Protein AF-A0A0N4YRL9-F1 (afdb_monomer_lite)

Secondary structure (DSSP, 8-state):
---TTGGG-PPPPPPPPHHHHHSPPS--EEEEEEEEEEESSGGG-EEEEEEEEEE-----

Organism: Nippostrongylus brasiliensis (NCBI:txid27835)

InterPro domains:
  IPR051074 Sorting Nexin [PTHR45963] (4-54)

Radius of gyration: 26.07 Å; chains: 1; bounding box: 38×20×84 Å

Structure (mmCIF, N/CA/C/O backbone):
data_AF-A0A0N4YRL9-F1
#
_entry.id   AF-A0A0N4YRL9-F1
#
loop_
_atom_site.group_PDB
_atom_site.id
_atom_site.type_symbol
_atom_site.label_atom_id
_atom_site.label_alt_id
_atom_site.label_comp_id
_atom_site.label_asym_id
_atom_site.label_entity_id
_atom_site.label_seq_id
_atom_site.pdbx_PDB_ins_code
_atom_site.Cartn_x
_atom_site.Cartn_y
_atom_site.Cartn_z
_atom_site.occupancy
_atom_site.B_iso_or_equiv
_atom_site.auth_seq_id
_atom_site.auth_comp_id
_atom_site.auth_asym_id
_atom_site.auth_atom_id
_atom_site.pdbx_PDB_model_num
ATOM 1 N N . MET A 1 1 ? -0.406 6.219 58.898 1.00 50.12 1 MET A N 1
ATOM 2 C CA . MET A 1 1 ? -0.382 5.069 57.970 1.00 50.12 1 MET A CA 1
ATOM 3 C C . MET A 1 1 ? -0.987 5.507 56.642 1.00 50.12 1 MET A C 1
ATOM 5 O O . MET A 1 1 ? -2.204 5.493 56.502 1.00 50.12 1 MET A O 1
ATOM 9 N N . SER A 1 2 ? -0.169 5.978 55.696 1.00 57.81 2 SER A N 1
ATOM 10 C CA . SER A 1 2 ? -0.620 6.234 54.322 1.00 57.81 2 SER A CA 1
ATOM 11 C C . SER A 1 2 ? -0.843 4.883 53.651 1.00 57.81 2 SER A C 1
ATOM 13 O O . SER A 1 2 ? 0.091 4.169 53.296 1.00 57.81 2 SER A O 1
ATOM 15 N N . SER A 1 3 ? -2.110 4.483 53.622 1.00 60.12 3 SER A N 1
ATOM 16 C CA . SER A 1 3 ? -2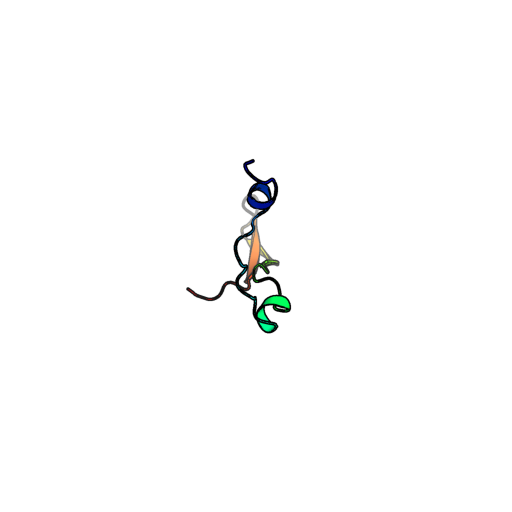.533 3.148 53.225 1.00 60.12 3 SER A CA 1
ATOM 17 C C . SER A 1 3 ? -2.100 2.827 51.791 1.00 60.12 3 SER A C 1
ATOM 19 O O . SER A 1 3 ? -2.354 3.596 50.864 1.00 60.12 3 SER A O 1
ATOM 21 N N . ALA A 1 4 ? -1.498 1.651 51.603 1.00 64.50 4 ALA A N 1
ATOM 22 C CA . ALA A 1 4 ? -1.195 1.066 50.295 1.00 64.50 4 ALA A CA 1
ATOM 23 C C . ALA A 1 4 ? -2.425 0.993 49.356 1.00 64.50 4 ALA A C 1
ATOM 25 O O . ALA A 1 4 ? -2.276 0.841 48.146 1.00 64.50 4 ALA A O 1
ATOM 26 N N . ALA A 1 5 ? -3.637 1.170 49.896 1.00 65.88 5 ALA A N 1
ATOM 27 C CA . ALA A 1 5 ? -4.882 1.301 49.147 1.00 65.88 5 ALA A CA 1
ATOM 28 C C . ALA A 1 5 ? -4.910 2.530 48.216 1.00 65.88 5 ALA A C 1
ATOM 30 O O . ALA A 1 5 ? -5.427 2.429 47.107 1.00 65.88 5 ALA A O 1
ATOM 31 N N . ASN A 1 6 ? -4.291 3.656 48.596 1.00 74.00 6 ASN A N 1
ATOM 32 C CA . ASN A 1 6 ? -4.198 4.825 47.707 1.00 74.00 6 ASN A CA 1
ATOM 33 C C . ASN A 1 6 ? -3.202 4.609 46.557 1.00 74.00 6 ASN A C 1
ATOM 35 O O . ASN A 1 6 ? -3.357 5.203 45.496 1.00 74.00 6 ASN A O 1
ATOM 39 N N . ALA A 1 7 ? -2.204 3.735 46.733 1.00 78.50 7 ALA A N 1
ATOM 40 C CA . ALA A 1 7 ? -1.186 3.471 45.713 1.00 78.50 7 ALA A CA 1
ATOM 41 C C . ALA A 1 7 ? -1.727 2.693 44.496 1.00 78.50 7 ALA A C 1
ATOM 43 O O . ALA A 1 7 ? -1.071 2.643 43.460 1.00 78.50 7 ALA A O 1
ATOM 44 N N . THR A 1 8 ? -2.921 2.099 44.606 1.00 82.12 8 THR A N 1
ATOM 45 C CA . THR A 1 8 ? -3.594 1.350 43.526 1.00 82.12 8 THR A CA 1
ATOM 46 C C . THR A 1 8 ? -4.960 1.933 43.155 1.00 82.12 8 THR A C 1
ATOM 48 O O . THR A 1 8 ? -5.726 1.307 42.418 1.00 82.12 8 THR A O 1
ATOM 51 N N . GLN A 1 9 ? -5.283 3.136 43.638 1.00 86.75 9 GLN A N 1
ATOM 52 C CA . GLN A 1 9 ? -6.559 3.778 43.349 1.00 86.75 9 GLN A CA 1
ATOM 53 C C . GLN A 1 9 ? -6.660 4.112 41.852 1.00 86.75 9 GLN A C 1
ATOM 55 O O . GLN A 1 9 ? -5.909 4.931 41.327 1.00 86.75 9 GLN A O 1
ATOM 60 N N . ARG A 1 10 ? -7.598 3.464 41.152 1.00 82.50 10 ARG A N 1
ATOM 61 C CA . ARG A 1 10 ? -7.853 3.688 39.721 1.00 82.50 10 ARG A CA 1
ATOM 62 C C . ARG A 1 10 ? -8.980 4.696 39.520 1.00 82.50 10 ARG A C 1
ATOM 64 O O . ARG A 1 10 ? -9.967 4.681 40.254 1.00 82.50 10 ARG A O 1
ATOM 71 N N . LEU A 1 11 ? -8.865 5.515 38.477 1.00 85.56 11 LEU A N 1
ATOM 72 C CA . LEU A 1 11 ? -9.974 6.329 37.976 1.00 85.56 11 LEU A CA 1
ATOM 73 C C . LEU A 1 11 ? -11.095 5.417 37.460 1.00 85.56 11 LEU A C 1
ATOM 75 O O . LEU A 1 11 ? -10.821 4.342 36.922 1.00 85.56 11 LEU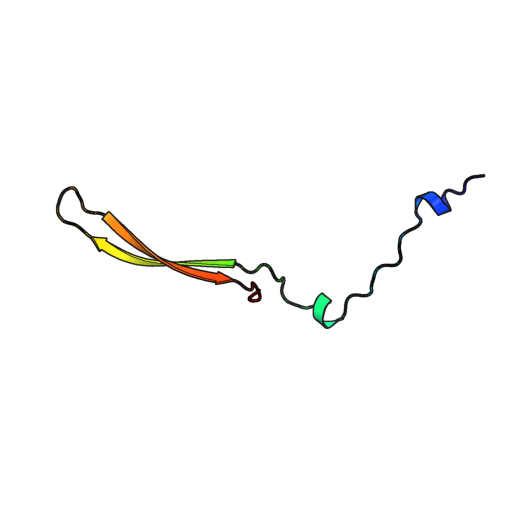 A O 1
ATOM 79 N N . GLN A 1 12 ? -12.354 5.833 37.620 1.00 84.94 12 GLN A N 1
ATOM 80 C CA . GLN A 1 12 ? -13.476 5.088 37.052 1.00 84.94 12 GLN A CA 1
ATOM 81 C C . GLN A 1 12 ? -13.393 5.142 35.518 1.00 84.94 12 GLN A C 1
ATOM 83 O O . GLN A 1 12 ? -13.435 6.239 34.955 1.00 84.94 12 GLN A O 1
ATOM 88 N N . PRO A 1 13 ? -13.267 3.998 34.823 1.00 80.25 13 PRO A N 1
ATOM 89 C CA . PRO A 1 13 ? -13.259 3.993 33.370 1.00 80.25 13 PRO A CA 1
ATOM 90 C C . PRO A 1 13 ? -14.658 4.326 32.847 1.00 80.25 13 PRO A C 1
ATOM 92 O O . PRO A 1 13 ? -15.666 3.830 33.360 1.00 80.25 13 PRO A O 1
ATOM 95 N N . LYS A 1 14 ? -14.725 5.137 31.788 1.00 82.00 14 LYS A N 1
ATOM 96 C CA . LYS A 1 14 ? -15.955 5.287 31.010 1.00 82.00 14 LYS A CA 1
ATOM 97 C C . LYS A 1 14 ? -16.298 3.919 30.415 1.00 82.00 14 LYS A C 1
ATOM 99 O O . LYS A 1 14 ? -15.443 3.289 29.796 1.00 82.00 14 LYS A O 1
ATOM 104 N N . ARG A 1 15 ? -17.531 3.448 30.620 1.00 80.62 15 ARG A N 1
ATOM 105 C CA . ARG A 1 15 ? -18.007 2.220 29.972 1.00 80.62 15 ARG A CA 1
ATOM 106 C C . ARG A 1 15 ? -18.054 2.467 28.465 1.00 80.62 15 ARG A C 1
ATOM 108 O O . ARG A 1 15 ? -18.742 3.388 28.031 1.00 80.62 15 ARG A O 1
ATOM 115 N N . GLN A 1 16 ? -17.300 1.679 27.708 1.00 79.69 16 GLN A N 1
ATOM 116 C CA . GLN A 1 16 ? -17.445 1.607 26.256 1.00 79.69 16 GLN A CA 1
ATOM 117 C C . GLN A 1 16 ? -18.808 0.993 25.931 1.00 79.69 16 GLN A C 1
ATOM 119 O O . GLN A 1 16 ? -19.311 0.154 26.690 1.00 79.69 16 GLN A O 1
ATOM 124 N N . THR A 1 17 ? -19.429 1.442 24.845 1.00 82.00 17 THR A N 1
ATOM 125 C CA . THR A 1 17 ? -20.660 0.815 24.347 1.00 82.00 17 THR A CA 1
ATOM 126 C C . THR A 1 17 ? -20.337 -0.584 23.806 1.00 82.00 17 THR A C 1
ATOM 128 O O . THR A 1 17 ? -19.198 -0.854 23.420 1.00 82.00 17 THR A O 1
ATOM 131 N N . LEU A 1 18 ? -21.311 -1.506 23.806 1.00 77.19 18 LEU A N 1
ATOM 132 C CA . LEU A 1 18 ? -21.091 -2.839 23.221 1.00 77.19 18 LEU A CA 1
ATOM 133 C C . LEU A 1 18 ? -20.726 -2.726 21.735 1.00 77.19 18 LEU A C 1
ATOM 135 O O . LEU A 1 18 ? -19.860 -3.456 21.268 1.00 77.19 18 LEU A O 1
ATOM 139 N N . ASP A 1 19 ? -21.310 -1.758 21.032 1.00 77.75 19 ASP A N 1
ATOM 140 C CA . ASP A 1 19 ? -21.032 -1.509 19.619 1.00 77.75 19 ASP A CA 1
ATOM 141 C C . ASP A 1 19 ? -19.579 -1.061 19.387 1.00 77.75 19 ASP A C 1
ATOM 143 O O . ASP A 1 19 ? -18.924 -1.573 18.485 1.00 77.75 19 ASP A O 1
ATOM 147 N N . GLU A 1 20 ? -19.023 -0.188 20.237 1.00 76.75 20 GLU A N 1
ATOM 148 C CA . GLU A 1 20 ? -17.605 0.207 20.177 1.00 76.75 20 GLU A CA 1
ATOM 149 C C . GLU A 1 20 ? -16.651 -0.956 20.483 1.00 76.75 20 GLU A C 1
ATOM 151 O O . GLU A 1 20 ? -15.584 -1.052 19.879 1.00 76.75 20 GLU A O 1
ATOM 156 N N . ALA A 1 21 ? -17.018 -1.841 21.415 1.00 78.56 21 ALA A N 1
ATOM 157 C CA . ALA A 1 21 ? -16.180 -2.970 21.822 1.00 78.56 21 ALA A CA 1
ATOM 158 C C . ALA A 1 2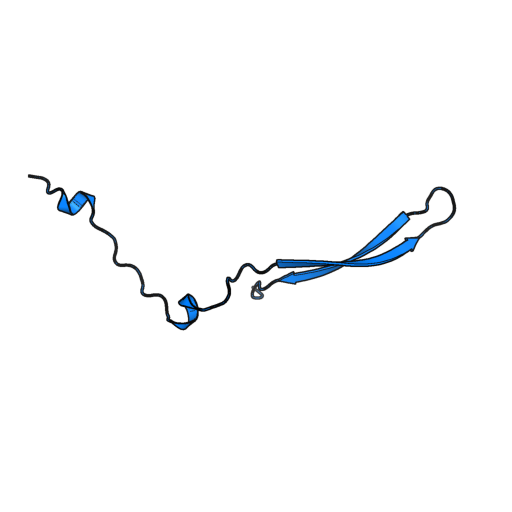1 ? -16.029 -4.037 20.723 1.00 78.56 21 ALA A C 1
ATOM 160 O O . ALA A 1 21 ? -15.038 -4.770 20.714 1.00 78.56 21 ALA A O 1
ATOM 161 N N . TYR A 1 22 ? -17.002 -4.121 19.811 1.00 79.25 22 TYR A N 1
ATOM 162 C CA . TYR A 1 22 ? -17.016 -5.073 18.696 1.00 79.25 22 TYR A CA 1
ATOM 163 C C . TYR A 1 22 ? -16.863 -4.415 17.319 1.00 79.25 22 TYR A C 1
ATOM 165 O O . TYR A 1 22 ? -16.830 -5.123 16.310 1.00 79.25 22 TYR A O 1
ATOM 173 N N . ALA A 1 23 ? -16.751 -3.086 17.254 1.00 77.81 23 ALA A N 1
ATOM 174 C CA . ALA A 1 23 ? -16.482 -2.384 16.010 1.00 77.81 23 ALA A CA 1
ATOM 175 C C . ALA A 1 23 ? -15.129 -2.836 15.423 1.00 77.81 23 ALA A C 1
ATOM 177 O O . ALA A 1 23 ? -14.152 -3.006 16.164 1.00 77.81 23 ALA A O 1
ATOM 178 N N . PRO A 1 24 ? -15.027 -3.011 14.092 1.00 74.94 24 PRO A N 1
ATOM 179 C CA . PRO A 1 24 ? -13.741 -3.201 13.437 1.00 74.94 24 PRO A CA 1
ATOM 180 C C . PRO A 1 24 ? -12.776 -2.064 13.810 1.00 74.94 24 PRO A C 1
ATOM 182 O O . PRO A 1 24 ? -13.206 -0.911 13.900 1.00 74.94 24 PRO A O 1
ATOM 185 N N . PRO A 1 25 ? -11.473 -2.339 14.004 1.00 72.31 25 PRO A N 1
ATOM 186 C CA . PRO A 1 25 ? -10.508 -1.289 14.302 1.00 72.31 25 PRO A CA 1
ATOM 187 C C . PRO A 1 25 ? -10.551 -0.182 13.239 1.00 72.31 25 PRO A C 1
ATOM 189 O O . PRO A 1 25 ? -10.407 -0.457 12.050 1.00 72.31 25 PRO A O 1
ATOM 192 N N . ALA A 1 26 ? -10.677 1.078 13.663 1.00 70.50 26 ALA A N 1
ATOM 193 C CA . ALA A 1 26 ? -10.817 2.249 12.782 1.00 70.50 26 ALA A CA 1
ATOM 194 C C . ALA A 1 26 ? -9.581 2.558 11.897 1.00 70.50 26 ALA A C 1
ATOM 196 O O . ALA A 1 26 ? -9.566 3.536 11.154 1.00 70.50 26 ALA A O 1
ATOM 197 N N . ASN A 1 27 ? -8.538 1.725 11.958 1.00 70.88 27 ASN A N 1
ATOM 198 C CA . ASN A 1 27 ? -7.250 1.923 11.294 1.00 70.88 27 ASN A CA 1
ATOM 199 C C . ASN A 1 27 ? -7.024 0.916 10.153 1.00 70.88 27 ASN A C 1
ATOM 201 O O . ASN A 1 27 ? -5.939 0.348 10.037 1.00 70.88 27 ASN A O 1
ATOM 205 N N . PHE A 1 28 ? -8.035 0.663 9.322 1.00 80.88 28 PHE A N 1
ATOM 206 C CA . PHE A 1 28 ? -7.842 -0.119 8.102 1.00 80.88 28 PHE A CA 1
ATOM 207 C C . PHE A 1 28 ? -7.245 0.762 6.999 1.00 80.88 28 PHE A C 1
ATOM 209 O O . PHE A 1 28 ? -7.745 1.855 6.714 1.00 80.88 28 PHE A O 1
ATOM 216 N N . LEU A 1 29 ? -6.158 0.275 6.405 1.00 86.44 29 LEU A N 1
ATOM 217 C CA . LEU A 1 29 ? -5.451 0.889 5.291 1.00 86.44 29 LEU A CA 1
ATOM 218 C C . LEU A 1 29 ? -5.061 -0.214 4.309 1.00 86.44 29 LEU A C 1
ATOM 220 O O . LEU A 1 29 ? -4.278 -1.098 4.649 1.00 86.44 29 LEU A O 1
ATOM 224 N N . GLU A 1 30 ? -5.578 -0.130 3.093 1.00 89.81 30 GLU A N 1
ATOM 225 C CA . GLU A 1 30 ? -5.252 -1.019 1.985 1.00 89.81 30 GLU A CA 1
ATOM 226 C C . GLU A 1 30 ? -4.732 -0.193 0.807 1.00 89.81 30 GLU A C 1
A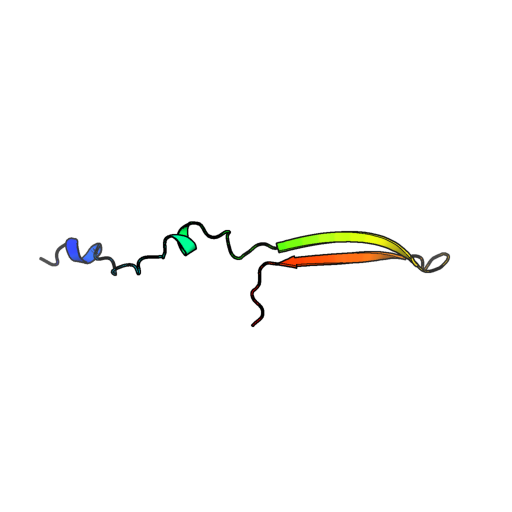TOM 228 O O . GLU A 1 30 ? -5.275 0.864 0.472 1.00 89.81 30 GLU A O 1
ATOM 233 N N . ILE A 1 31 ? -3.649 -0.678 0.198 1.00 93.62 31 ILE A N 1
ATOM 234 C CA . ILE A 1 31 ? -2.993 -0.056 -0.950 1.00 93.62 31 ILE A CA 1
ATOM 235 C C . ILE A 1 31 ? -2.843 -1.127 -2.028 1.00 93.62 31 ILE A C 1
ATOM 237 O O . ILE A 1 31 ? -2.124 -2.106 -1.829 1.00 93.62 31 ILE A O 1
ATOM 241 N N . GLU A 1 32 ? -3.494 -0.933 -3.171 1.00 96.50 32 GLU A N 1
ATOM 242 C CA . G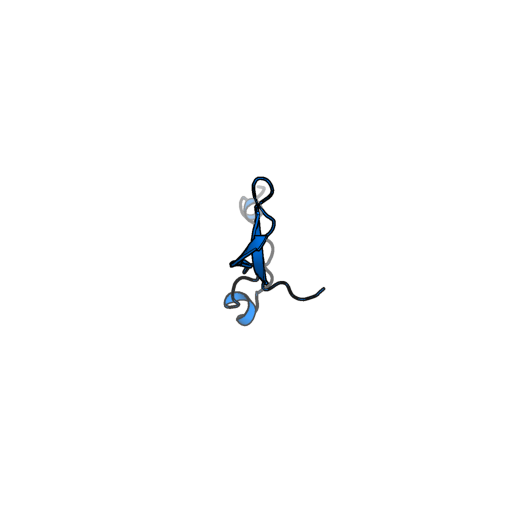LU A 1 32 ? -3.321 -1.776 -4.356 1.00 96.50 32 GLU A CA 1
ATOM 243 C C . GLU A 1 32 ? -2.457 -1.024 -5.381 1.00 96.50 32 GLU A C 1
ATOM 245 O O . GLU A 1 32 ? -2.751 0.121 -5.735 1.00 96.50 32 GLU A O 1
ATOM 250 N N . VAL A 1 33 ? -1.398 -1.672 -5.873 1.00 96.62 33 VAL A N 1
ATOM 251 C CA . VAL A 1 33 ? -0.570 -1.175 -6.984 1.00 96.62 33 VAL A CA 1
ATOM 252 C C . VAL A 1 33 ? -0.966 -1.950 -8.230 1.00 96.62 33 VAL A C 1
ATOM 254 O O . VAL A 1 33 ? -0.752 -3.160 -8.306 1.00 96.62 33 VAL A O 1
ATOM 257 N N . VAL A 1 34 ? -1.587 -1.273 -9.189 1.00 96.88 34 VAL A N 1
ATOM 258 C CA . VAL A 1 34 ? -2.214 -1.913 -10.353 1.00 96.88 34 VAL A CA 1
ATOM 259 C C . VAL A 1 34 ? -1.856 -1.185 -11.644 1.00 96.88 34 VAL A C 1
ATOM 261 O O . VAL A 1 34 ? -1.195 -0.153 -11.627 1.00 96.88 34 VAL A O 1
ATOM 264 N N . ASN A 1 35 ? -2.290 -1.748 -12.774 1.00 97.50 35 ASN A N 1
ATOM 265 C CA . ASN A 1 35 ? -2.229 -1.118 -14.095 1.00 97.50 35 ASN A CA 1
ATOM 266 C C . ASN A 1 35 ? -0.834 -0.564 -14.476 1.00 97.50 35 ASN A C 1
ATOM 268 O O . ASN A 1 35 ? -0.665 0.650 -14.582 1.00 97.50 35 ASN A O 1
ATOM 272 N N . PRO A 1 36 ? 0.179 -1.431 -14.663 1.00 97.56 36 PRO A N 1
ATOM 273 C CA . PRO A 1 36 ? 1.485 -0.992 -15.140 1.00 97.56 36 PRO A CA 1
ATOM 274 C C . PRO A 1 36 ? 1.385 -0.454 -16.571 1.00 97.56 36 PRO A C 1
ATOM 276 O O . PRO A 1 36 ? 0.999 -1.194 -17.481 1.00 97.56 36 PRO A O 1
ATOM 279 N N . ILE A 1 37 ? 1.795 0.795 -16.794 1.00 97.56 37 ILE A N 1
ATOM 280 C CA . ILE A 1 37 ? 1.841 1.399 -18.130 1.00 97.56 37 ILE A CA 1
ATOM 281 C C . ILE A 1 37 ? 3.255 1.883 -18.420 1.00 97.56 37 ILE A C 1
ATOM 283 O O . ILE A 1 37 ? 3.870 2.621 -17.657 1.00 97.56 37 ILE A O 1
ATOM 287 N N . THR A 1 38 ? 3.791 1.445 -19.555 1.00 97.62 38 THR A N 1
ATOM 288 C CA . THR A 1 38 ? 5.119 1.846 -20.007 1.00 97.62 38 THR A CA 1
ATOM 289 C C . THR A 1 38 ? 5.029 3.040 -20.947 1.00 97.62 38 THR A C 1
ATOM 291 O O . THR A 1 38 ? 4.434 2.957 -22.021 1.00 97.62 38 THR A O 1
ATOM 294 N N . HIS A 1 39 ? 5.698 4.123 -20.567 1.00 96.25 39 HIS A N 1
ATOM 295 C CA . HIS A 1 39 ? 5.803 5.366 -21.323 1.00 96.25 39 HIS A CA 1
ATOM 296 C C . HIS A 1 39 ? 7.194 5.538 -21.920 1.00 96.25 39 HIS A C 1
ATOM 298 O O . HIS A 1 39 ? 8.171 4.927 -21.482 1.00 96.25 39 HIS A O 1
ATOM 304 N N . GLY A 1 40 ? 7.292 6.435 -22.900 1.00 94.00 40 GLY A N 1
ATOM 305 C CA . GLY A 1 40 ? 8.556 6.821 -23.519 1.00 94.00 40 GLY A CA 1
ATOM 306 C C . GLY A 1 40 ? 9.105 5.800 -24.521 1.00 94.00 40 GLY A C 1
ATOM 307 O O . GLY A 1 40 ? 8.606 4.688 -24.696 1.00 94.00 40 GLY A O 1
ATOM 308 N N . VAL A 1 41 ? 10.169 6.198 -25.220 1.00 92.88 41 VAL A N 1
ATOM 309 C CA . VAL A 1 41 ? 10.802 5.406 -26.285 1.00 92.88 41 VAL A CA 1
ATOM 310 C C . VAL A 1 41 ? 12.314 5.363 -26.058 1.00 92.88 41 VAL A C 1
ATOM 312 O O . VAL A 1 41 ? 12.922 6.334 -25.607 1.00 92.88 41 VAL A O 1
ATOM 315 N N . GLY A 1 42 ? 12.943 4.223 -26.361 1.00 91.88 42 GLY A N 1
ATOM 316 C CA . GLY A 1 42 ? 14.389 4.047 -26.229 1.00 91.88 42 GLY A CA 1
ATOM 317 C C . GLY A 1 42 ? 14.877 4.188 -24.785 1.00 91.88 42 GLY A C 1
ATOM 318 O O . GLY A 1 42 ? 14.366 3.527 -23.885 1.00 91.88 42 GLY A O 1
ATOM 319 N N . LYS A 1 43 ? 15.883 5.043 -24.568 1.00 93.38 43 LYS A N 1
ATOM 320 C CA . LYS A 1 43 ? 16.557 5.204 -23.267 1.00 93.38 43 LYS A CA 1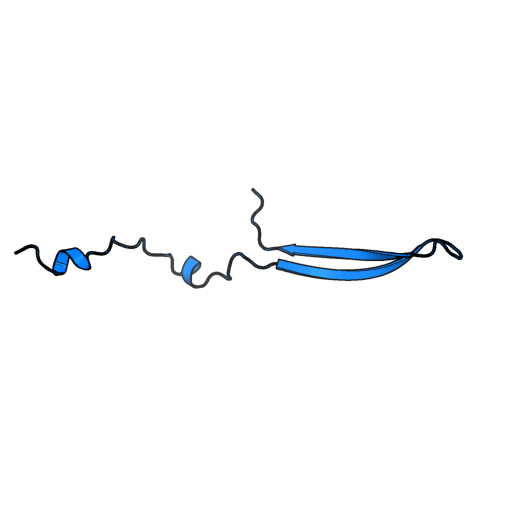
ATOM 321 C C . LYS A 1 43 ? 15.728 5.939 -22.206 1.00 93.38 43 LYS A C 1
ATOM 323 O O . LYS A 1 43 ? 16.093 5.872 -21.042 1.00 93.38 43 LYS A O 1
ATOM 328 N N . MET A 1 44 ? 14.641 6.620 -22.580 1.00 93.31 44 MET A N 1
ATOM 329 C CA . MET A 1 44 ? 13.773 7.331 -21.624 1.00 93.31 44 MET A CA 1
ATOM 330 C C . MET A 1 44 ? 12.510 6.548 -21.250 1.00 93.31 44 MET A C 1
ATOM 332 O O . MET A 1 44 ? 11.519 7.134 -20.823 1.00 93.31 44 MET A O 1
ATOM 336 N N . ARG A 1 45 ? 12.506 5.232 -21.470 1.00 97.12 45 ARG A N 1
ATOM 337 C CA . ARG A 1 45 ? 11.359 4.394 -21.141 1.00 97.12 45 ARG A CA 1
ATOM 338 C C . ARG A 1 45 ? 11.225 4.243 -19.623 1.00 97.12 45 ARG A C 1
ATOM 340 O O . ARG A 1 45 ? 12.196 3.870 -18.969 1.00 97.12 45 ARG A O 1
ATOM 347 N N . TYR A 1 46 ? 10.032 4.474 -19.084 1.00 97.00 46 TYR A N 1
ATOM 348 C CA . TYR A 1 46 ? 9.699 4.222 -17.677 1.00 97.00 46 TYR A CA 1
ATOM 349 C C . TYR A 1 46 ? 8.308 3.597 -17.559 1.00 97.00 46 TYR A C 1
ATOM 351 O O . TYR A 1 46 ? 7.495 3.730 -18.470 1.00 97.00 46 TYR A O 1
ATOM 359 N N . THR A 1 47 ? 8.043 2.908 -16.451 1.00 97.69 47 THR A N 1
ATOM 360 C CA . THR A 1 47 ? 6.731 2.314 -16.167 1.00 97.69 47 THR A CA 1
ATOM 361 C C . THR A 1 47 ? 6.139 2.987 -14.944 1.00 97.69 47 THR A C 1
ATOM 363 O O . THR A 1 47 ? 6.779 2.989 -13.890 1.00 97.69 47 THR A O 1
ATOM 366 N N . ASP A 1 48 ? 4.947 3.557 -15.088 1.00 97.38 48 ASP A N 1
ATOM 367 C CA . ASP A 1 48 ? 4.144 4.016 -13.961 1.00 97.38 48 ASP A CA 1
ATOM 368 C C . ASP A 1 48 ? 3.048 3.000 -13.617 1.00 97.38 48 ASP A C 1
ATOM 370 O O . ASP A 1 48 ? 2.832 2.012 -14.323 1.00 97.38 48 ASP A O 1
ATOM 374 N N . TYR A 1 49 ? 2.438 3.207 -12.454 1.00 98.25 49 TYR A N 1
ATOM 375 C CA . TYR A 1 49 ? 1.427 2.330 -11.883 1.00 98.25 49 TYR A CA 1
ATOM 376 C C . TYR A 1 49 ? 0.306 3.182 -11.302 1.00 98.25 49 TYR A C 1
ATOM 378 O O . TYR A 1 49 ? 0.537 4.268 -10.764 1.00 98.25 49 TYR A O 1
ATOM 386 N N . GLU A 1 50 ? -0.904 2.653 -11.354 1.00 97.31 50 GLU A N 1
ATOM 387 C CA . GLU A 1 50 ? -2.051 3.198 -10.648 1.00 97.31 50 GLU A CA 1
ATOM 388 C C . GLU A 1 50 ? -2.002 2.768 -9.176 1.00 97.31 50 GLU A C 1
ATOM 390 O O . GLU A 1 50 ? -1.815 1.590 -8.861 1.00 97.31 50 GLU A O 1
ATOM 395 N N . ILE A 1 51 ? -2.193 3.726 -8.267 1.00 96.12 51 ILE A N 1
ATOM 396 C CA . ILE A 1 51 ? -2.255 3.479 -6.825 1.00 96.12 51 ILE A CA 1
ATOM 397 C C . ILE A 1 51 ? -3.699 3.641 -6.368 1.00 96.12 51 ILE A C 1
ATOM 399 O O . ILE A 1 51 ? -4.249 4.743 -6.418 1.00 96.12 51 ILE A O 1
ATOM 403 N N . ARG A 1 52 ? -4.309 2.554 -5.893 1.00 94.88 52 ARG A N 1
ATOM 404 C CA . ARG A 1 52 ? -5.638 2.588 -5.275 1.00 94.88 52 ARG A CA 1
ATOM 405 C C . ARG A 1 52 ? -5.497 2.507 -3.770 1.00 94.88 52 ARG A C 1
ATOM 407 O O . ARG A 1 52 ? -4.871 1.591 -3.247 1.00 94.88 52 ARG A O 1
ATOM 414 N N . LEU A 1 53 ? -6.098 3.470 -3.085 1.00 92.00 53 LEU A N 1
ATOM 415 C CA . LEU A 1 53 ? -6.082 3.583 -1.636 1.00 92.00 53 LEU A CA 1
ATOM 416 C C . LEU A 1 53 ? -7.487 3.330 -1.094 1.00 92.00 53 LEU A C 1
ATOM 418 O O . LEU A 1 53 ? -8.432 4.000 -1.511 1.00 92.00 53 LEU A O 1
ATOM 422 N N . ARG A 1 54 ? -7.619 2.409 -0.139 1.00 88.44 54 ARG A N 1
ATOM 423 C CA . ARG A 1 54 ? -8.834 2.248 0.667 1.00 88.44 54 ARG A CA 1
ATOM 424 C C . ARG A 1 54 ? -8.485 2.447 2.132 1.00 88.44 54 ARG A C 1
ATOM 426 O O . ARG A 1 54 ? -7.580 1.804 2.655 1.00 88.44 54 ARG A O 1
ATOM 433 N N . ASN A 1 55 ? -9.187 3.349 2.803 1.00 83.56 55 ASN A N 1
ATOM 434 C CA . ASN A 1 55 ? -9.012 3.585 4.228 1.00 83.56 55 ASN A CA 1
ATOM 435 C C . ASN A 1 55 ? -10.349 3.883 4.911 1.00 83.56 55 ASN A C 1
ATOM 437 O O . ASN A 1 55 ? -11.250 4.460 4.312 1.00 83.56 55 ASN A O 1
ATOM 441 N N . THR A 1 56 ? -10.458 3.525 6.189 1.00 73.31 56 THR A N 1
ATOM 442 C CA . THR A 1 56 ? -11.666 3.754 7.010 1.00 73.31 56 THR A CA 1
ATOM 443 C C . THR A 1 56 ? -11.642 5.115 7.716 1.00 73.31 56 THR A C 1
ATOM 445 O O . THR A 1 56 ? -12.310 5.304 8.726 1.00 73.31 56 THR A O 1
ATOM 448 N N . ARG A 1 57 ? -10.867 6.097 7.227 1.00 69.00 57 ARG A N 1
ATOM 449 C CA . ARG A 1 57 ? -10.923 7.440 7.825 1.00 69.00 57 ARG A CA 1
ATOM 450 C C . ARG A 1 57 ? -12.282 8.056 7.513 1.00 69.00 57 ARG A C 1
ATOM 452 O O . ARG A 1 57 ? -12.579 8.315 6.351 1.00 69.00 57 ARG A O 1
ATOM 459 N N . GLU A 1 58 ? -13.070 8.295 8.555 1.00 60.66 58 GLU A N 1
ATOM 460 C CA . GLU A 1 58 ? -14.253 9.147 8.470 1.00 60.66 58 GLU A CA 1
ATOM 461 C C . GLU A 1 58 ? -13.849 10.503 7.858 1.00 60.66 58 GLU A C 1
ATOM 463 O O . GLU A 1 58 ? -12.810 11.055 8.249 1.00 60.66 58 GLU A O 1
ATOM 468 N N . PRO A 1 59 ? -14.600 11.027 6.872 1.00 58.91 59 PRO A N 1
ATOM 469 C CA . PRO A 1 59 ? -14.338 12.355 6.334 1.00 58.91 59 PRO A CA 1
ATOM 470 C C . PRO A 1 59 ? -14.515 13.395 7.450 1.00 58.91 59 PRO A C 1
ATOM 472 O O . PRO A 1 59 ? -15.527 13.389 8.148 1.00 58.91 59 PRO A O 1
ATOM 475 N N . SER A 1 60 ? -13.497 14.241 7.632 1.00 54.06 60 SER A N 1
ATOM 476 C CA . SER A 1 60 ? -13.462 15.335 8.615 1.00 54.06 60 SER A CA 1
ATOM 477 C C . SER A 1 60 ? -14.499 16.414 8.349 1.00 54.06 60 SER A C 1
ATOM 479 O O . SER A 1 60 ? -14.623 16.769 7.152 1.00 54.06 60 SER A O 1
#

Sequence (60 aa):
MSSAANATQRLQPKRQTLDEAYAPPANFLEIEVVNPITHGVGKMRYTDYEIRLRNTREPS

Foldseek 3Di:
DPDCVVVPDDDDDDDDDPCRVPPDPQFDKDKDWADWDWDDDDPPIDTDTDIDIDHSDDDD

pLDDT: mean 83.03, std 12.8, range [50.12, 98.25]